Protein AF-A0A2S8SEQ0-F1 (afdb_monomer_lite)

Sequence (125 aa):
MADKDLGEHDLDLFFAAARDRAPEPSGALMARVLDAAEAEARPATRDLPTPAPVRRGMIASLMSAIGGWIGVGGLATAVGAGVWIGVAGLADPVTVTGDLFGPAPLTVELMPGADSFTVAGGTGW

Secondary structure (DSSP, 8-state):
-HHHHHHHHHHHHHHHHHHHT-PPPPHHHHHHHHHHHHHHHS---------------HHHHHHHHTTTHHHHHHHHHHHHHHHHHHHHH---HHHHHHHHHSPP-----SSTTHHHHHHSSS---

pLDDT: mean 71.19, std 11.63, range [44.47, 93.62]

Structure (mmCIF, N/CA/C/O backbone):
data_AF-A0A2S8SEQ0-F1
#
_entry.id   AF-A0A2S8SEQ0-F1
#
loop_
_atom_site.group_PDB
_atom_site.id
_atom_site.type_symbol
_atom_site.label_atom_id
_atom_site.label_alt_id
_atom_site.label_comp_id
_atom_site.label_asym_id
_atom_site.label_entity_id
_atom_site.label_seq_id
_atom_site.pdbx_PDB_ins_code
_atom_site.Cartn_x
_atom_site.Cartn_y
_atom_site.Cartn_z
_atom_site.occupancy
_atom_site.B_iso_or_equiv
_atom_site.auth_seq_id
_atom_site.auth_comp_id
_atom_site.auth_asym_id
_atom_site.auth_atom_id
_atom_site.pdbx_PDB_model_num
ATOM 1 N N . MET A 1 1 ? 0.936 -24.041 -16.307 1.00 44.47 1 MET A N 1
ATOM 2 C CA . MET A 1 1 ? 0.023 -22.879 -16.366 1.00 44.47 1 MET A CA 1
ATOM 3 C C . MET A 1 1 ? -1.391 -23.233 -15.904 1.00 44.47 1 MET A C 1
ATOM 5 O O . MET A 1 1 ? -1.959 -22.418 -15.211 1.00 44.47 1 MET A O 1
ATOM 9 N N . ALA A 1 2 ? -1.897 -24.454 -16.134 1.00 50.97 2 ALA A N 1
ATOM 10 C CA . ALA A 1 2 ? -3.245 -24.877 -15.713 1.00 50.97 2 ALA A CA 1
ATOM 11 C C . ALA A 1 2 ? -3.496 -25.044 -14.191 1.00 50.97 2 ALA A C 1
ATOM 13 O O . ALA A 1 2 ? -4.642 -25.128 -13.776 1.00 50.97 2 ALA A O 1
ATOM 14 N N . ASP A 1 3 ? -2.458 -25.104 -13.352 1.00 55.25 3 ASP A N 1
ATOM 15 C CA . ASP A 1 3 ? -2.609 -25.367 -11.905 1.00 55.25 3 ASP A CA 1
ATOM 16 C C . ASP A 1 3 ? -3.100 -24.138 -11.107 1.00 55.25 3 ASP A C 1
ATOM 18 O O . ASP A 1 3 ? -3.779 -24.268 -10.095 1.00 55.25 3 ASP A O 1
ATOM 22 N N . LYS A 1 4 ? -2.808 -22.920 -11.592 1.00 56.97 4 LYS A N 1
ATOM 23 C CA . LYS A 1 4 ? -3.249 -21.668 -10.950 1.00 56.97 4 LYS A CA 1
ATOM 24 C C . LYS A 1 4 ? -4.715 -21.348 -11.236 1.00 56.97 4 LYS A C 1
ATOM 26 O O . LYS A 1 4 ? -5.417 -20.914 -10.330 1.00 56.97 4 LYS A O 1
ATOM 31 N N . ASP A 1 5 ? -5.162 -21.612 -12.461 1.00 59.44 5 ASP A N 1
ATOM 32 C CA . ASP A 1 5 ? -6.531 -21.323 -12.904 1.00 59.44 5 ASP A CA 1
ATOM 33 C C . ASP A 1 5 ? -7.559 -22.192 -12.159 1.00 59.44 5 ASP A C 1
ATOM 35 O O . ASP A 1 5 ? -8.661 -21.740 -11.858 1.00 59.44 5 ASP A O 1
ATOM 39 N N . LEU A 1 6 ? -7.171 -23.423 -11.798 1.00 62.75 6 LEU A N 1
ATOM 40 C CA . LEU A 1 6 ? -7.971 -24.310 -10.947 1.00 62.75 6 LEU A CA 1
ATOM 41 C C . LEU A 1 6 ? -8.120 -23.733 -9.530 1.00 62.75 6 LEU A C 1
ATOM 43 O O . LEU A 1 6 ? -9.227 -23.652 -9.008 1.00 62.75 6 LEU A O 1
ATOM 47 N N . GLY A 1 7 ? -7.021 -23.254 -8.940 1.00 68.38 7 GLY A N 1
ATOM 48 C CA . GLY A 1 7 ? -7.038 -22.658 -7.604 1.00 68.38 7 GLY A CA 1
ATOM 49 C C . GLY A 1 7 ? -7.816 -21.340 -7.522 1.00 68.38 7 GLY A C 1
ATOM 50 O O . GLY A 1 7 ? -8.517 -21.111 -6.542 1.00 68.38 7 GLY A O 1
ATOM 51 N N . GLU A 1 8 ? -7.725 -20.477 -8.537 1.00 68.56 8 GLU A N 1
ATOM 52 C CA . GLU A 1 8 ? -8.477 -19.213 -8.576 1.00 68.56 8 GLU A CA 1
ATOM 53 C C . GLU A 1 8 ? -9.990 -19.457 -8.699 1.00 68.56 8 GLU A C 1
ATOM 55 O O . GLU A 1 8 ? -10.770 -18.852 -7.962 1.00 68.56 8 GLU A O 1
ATOM 60 N N . HIS A 1 9 ? -10.406 -20.407 -9.544 1.00 71.44 9 HIS A N 1
ATOM 61 C CA . HIS A 1 9 ? -11.819 -20.754 -9.705 1.00 71.44 9 HIS A CA 1
ATOM 62 C C . HIS A 1 9 ? -12.422 -21.402 -8.448 1.00 71.44 9 HIS A C 1
ATOM 64 O O . HIS A 1 9 ? -13.548 -21.085 -8.054 1.00 71.44 9 HIS A O 1
ATOM 70 N N . ASP A 1 10 ? -11.655 -22.263 -7.776 1.00 79.25 10 ASP A N 1
ATOM 71 C CA . ASP A 1 10 ? -12.074 -22.887 -6.521 1.00 79.25 10 ASP A CA 1
ATOM 72 C C . ASP A 1 10 ? -12.239 -21.840 -5.407 1.00 79.25 10 ASP A C 1
ATOM 74 O O . ASP A 1 10 ? -13.225 -21.860 -4.665 1.00 79.25 10 ASP A O 1
ATOM 78 N N . LEU A 1 11 ? -11.316 -20.876 -5.310 1.00 84.31 11 LEU A N 1
ATOM 79 C CA . LEU A 1 11 ? -11.400 -19.776 -4.345 1.00 84.31 11 LEU A CA 1
ATOM 80 C C . LEU A 1 11 ? -12.624 -18.890 -4.583 1.00 84.31 11 LEU A C 1
ATOM 82 O O . LEU A 1 11 ? -13.310 -18.532 -3.623 1.00 84.31 11 LEU A O 1
ATOM 86 N N . ASP A 1 12 ? -12.934 -18.576 -5.838 1.00 84.81 12 ASP A N 1
ATOM 87 C CA . ASP A 1 12 ? -14.123 -17.799 -6.187 1.00 84.81 12 ASP A CA 1
ATOM 88 C C . ASP A 1 12 ? -15.417 -18.492 -5.749 1.00 84.81 12 ASP A C 1
ATOM 90 O O . ASP A 1 12 ? -16.330 -17.833 -5.237 1.00 84.81 12 ASP A O 1
ATOM 94 N N . LEU A 1 13 ? -15.477 -19.822 -5.863 1.00 86.00 13 LEU A N 1
ATOM 95 C CA . LEU A 1 13 ? -16.599 -20.621 -5.375 1.00 86.00 13 LEU A CA 1
ATOM 96 C C . LEU A 1 13 ? -16.713 -20.554 -3.844 1.00 86.00 13 LEU A C 1
ATOM 98 O O . LEU A 1 13 ? -17.811 -20.345 -3.315 1.00 86.00 13 LEU A O 1
ATOM 102 N N . PHE A 1 14 ? -15.595 -20.657 -3.116 1.00 84.00 14 PHE A N 1
ATOM 103 C CA . PHE A 1 14 ? -15.588 -20.506 -1.656 1.00 84.00 14 PHE A CA 1
ATOM 104 C C . PHE A 1 14 ? -15.993 -19.093 -1.212 1.00 84.00 14 PHE A C 1
ATOM 106 O O . PHE A 1 14 ? -16.767 -18.947 -0.262 1.00 84.00 14 PHE A O 1
ATOM 113 N N . PHE A 1 15 ? -15.538 -18.047 -1.907 1.00 86.69 15 PHE A N 1
ATOM 114 C CA . PHE A 1 15 ? -15.932 -16.670 -1.610 1.00 86.69 15 PHE A CA 1
ATOM 115 C C . PHE A 1 15 ? -17.403 -16.401 -1.933 1.00 86.69 15 PHE A C 1
ATOM 117 O O . PHE A 1 15 ? -18.063 -15.690 -1.175 1.00 86.69 15 PHE A O 1
ATOM 124 N N . ALA A 1 16 ? -17.940 -16.980 -3.009 1.00 85.50 16 ALA A N 1
ATOM 125 C CA . ALA A 1 16 ? -19.365 -16.901 -3.320 1.00 85.50 16 ALA A CA 1
ATOM 126 C C . ALA A 1 16 ? -20.213 -17.529 -2.202 1.00 85.50 16 ALA A C 1
ATOM 128 O O . ALA A 1 16 ? -21.105 -16.872 -1.666 1.00 85.50 16 ALA A O 1
ATOM 129 N N . ALA A 1 17 ? -19.857 -18.739 -1.759 1.00 81.44 17 ALA A N 1
ATOM 130 C CA . ALA A 1 17 ? -20.538 -19.411 -0.653 1.00 81.44 17 ALA A CA 1
ATOM 131 C C . ALA A 1 17 ? -20.434 -18.640 0.679 1.00 81.44 17 ALA A C 1
ATOM 133 O O . ALA A 1 17 ? -21.373 -18.648 1.479 1.00 81.44 17 ALA A O 1
ATOM 134 N N . ALA A 1 18 ? -19.306 -17.964 0.923 1.00 80.69 18 ALA A N 1
ATOM 135 C CA . ALA A 1 18 ? -19.106 -17.140 2.112 1.00 80.69 18 ALA A CA 1
ATOM 136 C C . ALA A 1 18 ? -19.957 -15.856 2.105 1.00 80.69 18 ALA A C 1
ATOM 138 O O . ALA A 1 18 ? -20.424 -15.443 3.165 1.00 80.69 18 ALA A O 1
ATOM 139 N N . ARG A 1 19 ? -20.194 -15.239 0.936 1.00 81.56 19 ARG A N 1
ATOM 140 C CA . ARG A 1 19 ? -21.073 -14.059 0.807 1.00 81.56 19 ARG A CA 1
ATOM 141 C C . ARG A 1 19 ? -22.539 -14.409 1.050 1.00 81.56 19 ARG A C 1
ATOM 143 O O . ARG A 1 19 ? -23.211 -13.687 1.780 1.00 81.56 19 ARG A O 1
ATOM 150 N N . ASP A 1 20 ? -23.004 -15.533 0.508 1.00 80.50 20 ASP A N 1
ATOM 151 C CA . ASP A 1 20 ? -24.389 -15.995 0.686 1.00 80.50 20 ASP A CA 1
ATOM 152 C C . ASP A 1 20 ? -24.707 -16.366 2.141 1.00 80.50 20 ASP A C 1
ATOM 154 O O . ASP A 1 20 ? -25.856 -16.297 2.577 1.00 80.50 20 ASP A O 1
ATOM 158 N N . ARG A 1 21 ? -23.687 -16.760 2.910 1.00 75.69 21 ARG A N 1
ATOM 159 C CA . ARG A 1 21 ? -23.800 -17.131 4.328 1.00 75.69 21 ARG A CA 1
ATOM 160 C C . ARG A 1 21 ? -23.116 -16.132 5.250 1.00 75.69 21 ARG A C 1
ATOM 162 O O . ARG A 1 21 ? -22.617 -16.531 6.303 1.00 75.69 21 ARG A O 1
ATOM 169 N N . ALA A 1 22 ? -23.076 -14.859 4.861 1.00 74.31 22 ALA A N 1
ATOM 170 C CA . ALA A 1 22 ? -22.488 -13.817 5.686 1.00 74.31 22 ALA A CA 1
ATOM 171 C C . ALA A 1 22 ? -23.192 -13.782 7.059 1.00 74.31 22 ALA A C 1
ATOM 173 O O . ALA A 1 22 ? -24.391 -13.498 7.122 1.00 74.31 22 ALA A O 1
ATOM 174 N N . PRO A 1 23 ? -22.486 -14.089 8.165 1.00 76.75 23 PRO A N 1
ATOM 175 C CA . PRO A 1 23 ? -23.062 -13.983 9.495 1.00 76.75 23 PRO A CA 1
ATOM 176 C C . PRO A 1 23 ? -23.399 -12.522 9.773 1.00 76.75 23 PRO A C 1
ATOM 178 O O . PRO A 1 23 ? -22.569 -11.642 9.533 1.00 76.75 23 PRO A O 1
ATOM 181 N N . GLU A 1 24 ? -24.594 -12.258 10.297 1.00 82.19 24 GLU A N 1
ATOM 182 C CA . GLU A 1 24 ? -24.955 -10.901 10.690 1.00 82.19 24 GLU A CA 1
ATOM 183 C C . GLU A 1 24 ? -24.026 -10.447 11.833 1.00 82.19 24 GLU A C 1
ATOM 185 O O . GLU A 1 24 ? -23.927 -11.132 12.861 1.00 82.19 24 GLU A O 1
ATOM 190 N N . PRO A 1 25 ? -23.290 -9.331 11.671 1.00 81.81 25 PRO A N 1
ATOM 191 C CA . PRO A 1 25 ? -22.422 -8.832 12.723 1.00 81.81 25 PRO A CA 1
ATOM 192 C C . PRO A 1 25 ? -23.263 -8.463 13.946 1.00 81.81 25 PRO A C 1
ATOM 194 O O . PRO A 1 25 ? -24.316 -7.838 13.836 1.00 81.81 25 PRO A O 1
ATOM 197 N N . SER A 1 26 ? -22.792 -8.830 15.139 1.00 85.94 26 SER A N 1
ATOM 198 C CA . SER A 1 26 ? -23.529 -8.529 16.366 1.00 85.94 26 SER A CA 1
ATOM 199 C C . SER A 1 26 ? -23.699 -7.016 16.546 1.00 85.94 26 SER A C 1
ATOM 201 O O . SER A 1 26 ? -22.791 -6.235 16.255 1.00 85.94 26 SER A O 1
ATOM 203 N N . GLY A 1 27 ? -24.841 -6.581 17.087 1.00 88.31 27 GLY A N 1
ATOM 204 C CA . GLY A 1 27 ? -25.099 -5.153 17.319 1.00 88.31 27 GLY A CA 1
ATOM 205 C C . GLY A 1 27 ? -24.026 -4.477 18.185 1.00 88.31 27 GLY A C 1
ATOM 206 O O . GLY A 1 27 ? -23.678 -3.322 17.959 1.00 88.31 27 GLY A O 1
ATOM 207 N N . ALA A 1 28 ? -23.419 -5.222 19.117 1.00 88.50 28 ALA A N 1
ATOM 208 C CA . ALA A 1 28 ? -22.292 -4.748 19.919 1.00 88.50 28 ALA A CA 1
ATOM 209 C C . ALA A 1 28 ? -21.017 -4.513 19.087 1.00 88.50 28 ALA A C 1
ATOM 211 O O . ALA A 1 28 ? -20.290 -3.553 19.343 1.00 88.50 28 ALA A O 1
ATOM 212 N N . LEU A 1 29 ? -20.740 -5.363 18.091 1.00 86.62 29 LEU A N 1
ATOM 213 C CA . LEU A 1 29 ? -19.640 -5.154 17.150 1.00 86.62 29 LEU A CA 1
ATOM 214 C C . LEU A 1 29 ? -19.908 -3.923 16.280 1.00 86.62 29 LEU A C 1
ATOM 216 O O . LEU A 1 29 ? -19.022 -3.088 16.128 1.00 86.62 29 LEU A O 1
ATOM 220 N N . MET A 1 30 ? -21.132 -3.773 15.768 1.00 93.25 30 MET A N 1
ATOM 221 C CA . MET A 1 30 ? -21.514 -2.611 14.959 1.00 93.25 30 MET A CA 1
ATOM 222 C C . MET A 1 30 ? -21.426 -1.301 15.736 1.00 93.25 30 MET A C 1
ATOM 224 O O . MET A 1 30 ? -20.861 -0.338 15.226 1.00 93.25 30 MET A O 1
ATOM 228 N N . ALA A 1 31 ? -21.857 -1.284 16.997 1.00 89.38 31 ALA A N 1
ATOM 229 C CA . ALA A 1 31 ? -21.691 -0.124 17.866 1.00 89.38 31 ALA A CA 1
ATOM 230 C C . ALA A 1 31 ? -20.211 0.259 18.054 1.00 89.38 31 ALA A C 1
ATOM 232 O O . ALA A 1 31 ? -19.871 1.436 17.977 1.00 89.38 31 ALA A O 1
ATOM 233 N N . ARG A 1 32 ? -19.313 -0.722 18.234 1.00 87.12 32 ARG A N 1
ATOM 234 C CA . ARG A 1 32 ? -17.865 -0.467 18.354 1.00 87.12 32 ARG A CA 1
ATOM 235 C C . ARG A 1 32 ? -17.233 0.026 17.055 1.00 87.12 32 ARG A C 1
ATOM 237 O O . ARG A 1 32 ? -16.348 0.871 17.105 1.00 87.12 32 ARG A O 1
ATOM 244 N N . VAL A 1 33 ? -17.658 -0.501 15.906 1.00 89.56 33 VAL A N 1
ATOM 245 C CA . VAL A 1 33 ? -17.171 -0.045 14.594 1.00 89.56 33 VAL A CA 1
ATOM 246 C C . VAL A 1 33 ? -17.594 1.398 14.339 1.00 89.56 33 VAL A C 1
ATOM 248 O O . VAL A 1 33 ? -16.775 2.190 13.884 1.00 89.56 33 VAL A O 1
ATOM 251 N N . LEU A 1 34 ? -18.838 1.753 14.669 1.00 89.12 34 LEU A N 1
ATOM 252 C CA . LEU A 1 34 ? -19.334 3.123 14.541 1.00 89.12 34 LEU A CA 1
ATOM 253 C C . LEU A 1 34 ? -18.594 4.087 15.477 1.00 89.12 34 LEU A C 1
ATOM 255 O O . LEU A 1 34 ? -18.167 5.144 15.026 1.00 89.12 34 LEU A O 1
ATOM 25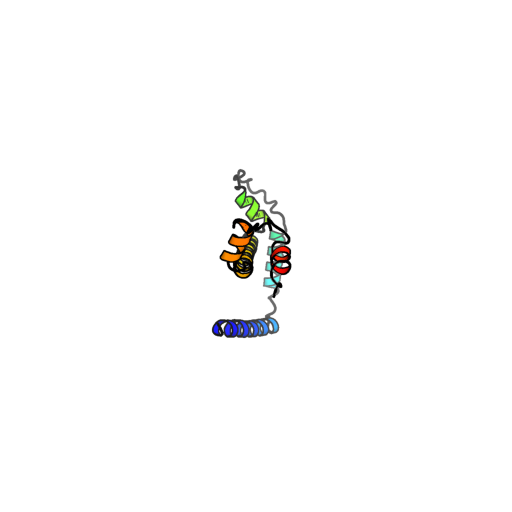9 N N . ASP A 1 35 ? -18.368 3.701 16.734 1.00 87.19 35 ASP A N 1
ATOM 260 C CA . ASP A 1 35 ? -17.591 4.498 17.694 1.00 87.19 35 ASP A CA 1
ATOM 261 C C . ASP A 1 35 ? -16.139 4.709 17.223 1.00 87.19 35 ASP A C 1
ATOM 263 O O . ASP A 1 35 ? -15.616 5.822 17.255 1.00 87.19 35 ASP A O 1
ATOM 267 N N . ALA A 1 36 ? -15.504 3.663 16.683 1.00 83.00 36 ALA A N 1
ATOM 268 C CA . ALA A 1 36 ? -14.166 3.757 16.103 1.00 83.00 36 ALA A CA 1
ATOM 269 C C . ALA A 1 36 ? -14.128 4.649 14.850 1.00 83.00 36 ALA A C 1
ATOM 271 O O . ALA A 1 36 ? -13.218 5.464 14.701 1.00 83.00 36 ALA A O 1
ATOM 272 N N . ALA A 1 37 ? -15.119 4.527 13.963 1.00 81.25 37 ALA A N 1
ATOM 273 C CA . ALA A 1 37 ? -15.229 5.366 12.774 1.00 81.25 37 ALA A CA 1
ATOM 274 C C . ALA A 1 37 ? -15.433 6.839 13.146 1.00 81.25 37 ALA A C 1
ATOM 276 O O . ALA A 1 37 ? -14.828 7.717 12.535 1.00 81.25 37 ALA A O 1
ATOM 277 N N . GLU A 1 38 ? -16.234 7.122 14.173 1.00 82.81 38 GLU A N 1
ATOM 278 C CA . GLU A 1 38 ? -16.433 8.484 14.657 1.00 82.81 38 GLU A CA 1
ATOM 279 C C . GLU A 1 38 ? -15.182 9.040 15.354 1.00 82.81 38 GLU A C 1
ATOM 281 O O . GLU A 1 38 ? -14.863 10.220 15.203 1.00 82.81 38 GLU A O 1
ATOM 286 N N . ALA A 1 39 ? -14.421 8.200 16.059 1.00 76.69 39 ALA A N 1
ATOM 287 C CA . ALA A 1 39 ? -13.140 8.584 16.646 1.00 76.69 39 ALA A CA 1
ATOM 288 C C . ALA A 1 39 ? -12.073 8.935 15.591 1.00 76.69 39 ALA A C 1
ATOM 290 O O . ALA A 1 39 ? -11.271 9.833 15.842 1.00 76.69 39 ALA A O 1
ATOM 291 N N . GLU A 1 40 ? -12.080 8.263 14.435 1.00 73.25 40 GLU A N 1
ATOM 292 C CA . GLU A 1 40 ? -11.166 8.527 13.312 1.00 73.25 40 GLU A CA 1
ATOM 293 C C . GLU A 1 40 ? -11.635 9.712 12.447 1.00 73.25 40 GLU A C 1
ATOM 295 O O . GLU A 1 40 ? -10.826 10.506 11.970 1.00 73.25 40 GLU A O 1
ATOM 300 N N . ALA A 1 41 ? -12.952 9.867 12.267 1.00 68.94 41 ALA A N 1
ATOM 301 C CA . ALA A 1 41 ? -13.544 10.982 11.527 1.00 68.94 41 ALA A CA 1
ATOM 302 C C . ALA A 1 41 ? -13.421 12.316 12.273 1.00 68.94 41 ALA A C 1
ATOM 304 O O . ALA A 1 41 ? -13.431 13.382 11.651 1.00 68.94 41 ALA A O 1
ATOM 305 N N . ARG A 1 42 ? -13.294 12.278 13.604 1.00 65.06 42 ARG A N 1
ATOM 306 C CA . ARG A 1 42 ? -12.919 13.458 14.377 1.00 65.06 42 ARG A CA 1
ATOM 307 C C . ARG A 1 42 ? -11.467 13.791 14.032 1.00 65.06 42 ARG A C 1
ATOM 309 O O . ARG A 1 42 ? -10.584 13.016 14.401 1.00 65.06 42 ARG A O 1
ATOM 316 N N . PRO A 1 43 ? -11.177 14.938 13.377 1.00 58.25 43 PRO A N 1
ATOM 317 C CA . PRO A 1 43 ? -9.801 15.403 13.296 1.00 58.25 43 PRO A CA 1
ATOM 318 C C . PRO A 1 43 ? -9.277 15.412 14.724 1.00 58.25 43 PRO A C 1
ATOM 320 O O . PRO A 1 43 ? -9.961 15.913 15.618 1.00 58.25 43 PRO A O 1
ATOM 323 N N . ALA A 1 44 ? -8.128 14.779 14.953 1.00 58.7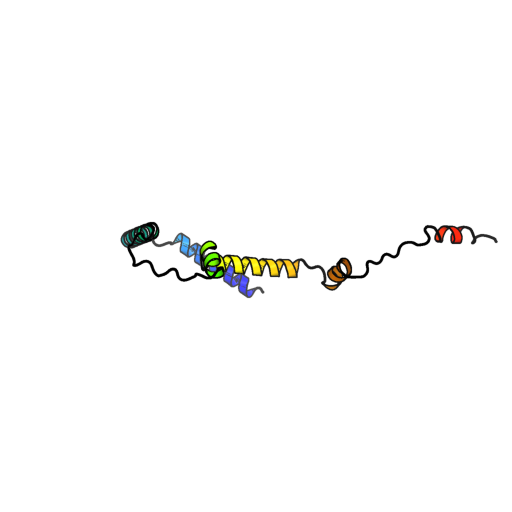5 44 ALA A N 1
ATOM 324 C CA . ALA A 1 44 ? -7.536 14.673 16.274 1.00 58.75 44 ALA A CA 1
ATOM 325 C C . ALA A 1 44 ? -7.125 16.069 16.772 1.00 58.75 44 ALA A C 1
ATOM 327 O O . ALA A 1 44 ? -5.951 16.406 16.830 1.00 58.75 44 ALA A O 1
ATOM 328 N N . THR A 1 45 ? -8.095 16.878 17.193 1.00 54.84 45 THR A N 1
ATOM 329 C CA . THR A 1 45 ? -7.936 18.025 18.081 1.00 54.84 45 THR A CA 1
ATOM 330 C C . THR A 1 45 ? -7.802 17.483 19.499 1.00 54.84 45 THR A C 1
ATOM 332 O O . THR A 1 45 ? -8.521 17.868 20.416 1.00 54.84 45 THR A O 1
ATOM 335 N N . ARG A 1 46 ? -6.943 16.479 19.683 1.00 55.19 46 ARG A N 1
ATOM 336 C CA . ARG A 1 46 ? -6.374 16.246 20.998 1.00 55.19 46 ARG A CA 1
ATOM 337 C C . ARG A 1 46 ? -5.241 17.246 21.074 1.00 55.19 46 ARG A C 1
ATOM 339 O O . ARG A 1 46 ? -4.369 17.212 20.207 1.00 55.19 46 ARG A O 1
ATOM 346 N N . ASP A 1 47 ? -5.272 18.103 22.088 1.00 56.44 47 ASP A N 1
ATOM 347 C CA . ASP A 1 47 ? -4.141 18.916 22.542 1.00 56.44 47 ASP A CA 1
ATOM 348 C C . ASP A 1 47 ? -3.006 17.987 23.009 1.00 56.44 47 ASP A C 1
ATOM 350 O O . ASP A 1 47 ? -2.636 17.912 24.179 1.00 56.44 47 ASP A O 1
ATOM 354 N N . LEU A 1 48 ? -2.494 17.178 22.086 1.00 60.75 48 LEU A N 1
ATOM 355 C CA . LEU A 1 48 ? -1.243 16.478 22.232 1.00 60.75 48 LEU A CA 1
ATOM 356 C C . LEU A 1 48 ? -0.169 17.562 22.166 1.00 60.75 48 LEU A C 1
ATOM 358 O O . LEU A 1 48 ? -0.269 18.446 21.310 1.00 60.75 48 LEU A O 1
ATOM 362 N N . PRO A 1 49 ? 0.856 17.516 23.034 1.00 62.94 49 PRO A N 1
ATOM 363 C CA . PRO A 1 49 ? 2.011 18.387 22.894 1.00 62.94 49 PRO A CA 1
ATOM 364 C C . PRO A 1 49 ? 2.474 18.314 21.444 1.00 62.94 49 PRO A C 1
ATOM 366 O O . PRO A 1 49 ? 2.818 17.222 20.988 1.00 62.94 49 PRO A O 1
ATOM 369 N N . THR A 1 50 ? 2.407 19.433 20.713 1.00 61.31 50 THR A N 1
ATOM 370 C CA . THR A 1 50 ? 2.803 19.496 19.305 1.00 61.31 50 THR A CA 1
ATOM 371 C C . THR A 1 50 ? 4.195 18.886 19.201 1.00 61.31 50 THR A C 1
ATOM 373 O O . THR A 1 50 ? 5.147 19.487 19.712 1.00 61.31 50 THR A O 1
ATOM 376 N N . PRO A 1 51 ? 4.351 17.692 18.595 1.00 61.03 51 PRO A N 1
ATOM 377 C CA . PRO A 1 51 ? 5.672 17.142 18.378 1.00 61.03 51 PRO A CA 1
ATOM 378 C C . PRO A 1 51 ? 6.414 18.175 17.541 1.00 61.03 51 PRO A C 1
ATOM 380 O O . PRO A 1 51 ? 5.860 18.662 16.550 1.00 61.03 51 PRO A O 1
ATOM 383 N N . ALA A 1 52 ? 7.630 18.550 17.953 1.00 66.75 52 ALA A N 1
ATOM 384 C CA . ALA A 1 52 ? 8.475 19.426 17.150 1.00 66.75 52 ALA A CA 1
ATOM 385 C C . ALA A 1 52 ? 8.413 18.940 15.694 1.00 66.75 52 ALA A C 1
ATOM 387 O O . ALA A 1 52 ? 8.474 17.721 15.494 1.00 66.75 52 ALA A O 1
ATOM 388 N N . PRO A 1 53 ? 8.219 19.830 14.701 1.00 58.03 53 PRO A N 1
ATOM 389 C CA . PRO A 1 53 ? 7.976 19.414 13.330 1.00 58.03 53 PRO A CA 1
ATOM 390 C C . PRO A 1 53 ? 9.149 18.554 12.873 1.00 58.03 53 PRO A C 1
ATOM 392 O O . PRO A 1 53 ? 10.223 19.051 12.533 1.00 58.03 53 PRO A O 1
ATOM 395 N N . VAL A 1 54 ? 8.951 17.236 12.899 1.00 66.25 54 VAL A N 1
ATOM 396 C CA . VAL A 1 54 ? 9.881 16.295 12.301 1.00 66.25 54 VAL A CA 1
ATOM 397 C C . VAL A 1 54 ? 9.855 16.682 10.839 1.00 66.25 54 VAL A C 1
ATOM 399 O O . VAL A 1 54 ? 8.782 16.678 10.232 1.00 66.25 54 VAL A O 1
ATOM 402 N N . ARG A 1 55 ? 10.999 17.097 10.290 1.00 65.94 55 ARG A N 1
ATOM 403 C CA . ARG A 1 55 ? 11.144 17.365 8.859 1.00 65.94 55 ARG A CA 1
ATOM 404 C C . ARG A 1 55 ? 10.832 16.061 8.128 1.00 65.94 55 ARG A C 1
ATOM 406 O O . ARG A 1 55 ? 11.726 15.263 7.866 1.00 65.94 55 ARG A O 1
ATOM 413 N N . ARG A 1 56 ? 9.548 15.799 7.869 1.00 62.62 56 ARG A N 1
ATOM 414 C CA . ARG A 1 56 ? 9.102 14.680 7.049 1.00 62.62 56 ARG A CA 1
ATOM 415 C C . ARG A 1 56 ? 9.743 14.927 5.696 1.00 62.62 56 ARG A C 1
ATOM 417 O O . ARG A 1 56 ? 9.492 15.956 5.072 1.00 62.62 56 ARG A O 1
ATOM 424 N N . GLY A 1 57 ? 10.647 14.035 5.300 1.00 75.12 57 GLY A N 1
ATOM 425 C CA . GLY A 1 57 ? 11.286 14.122 3.996 1.00 75.12 57 GLY A CA 1
ATOM 426 C C . GLY A 1 57 ? 10.222 14.209 2.904 1.00 75.12 57 GLY A C 1
ATOM 427 O O . GLY A 1 57 ? 9.113 13.698 3.068 1.00 75.12 57 GLY A O 1
ATOM 428 N N . MET A 1 58 ? 10.556 14.841 1.782 1.00 77.56 58 MET A N 1
ATOM 429 C CA . MET A 1 58 ? 9.647 15.031 0.643 1.00 77.56 58 MET A CA 1
ATOM 430 C C . MET A 1 58 ? 8.944 13.724 0.226 1.00 77.56 58 MET A C 1
ATOM 432 O O . MET A 1 58 ? 7.752 13.718 -0.066 1.00 77.56 58 MET A O 1
ATOM 436 N N . ILE A 1 59 ? 9.660 12.599 0.320 1.00 73.06 59 ILE A N 1
ATOM 437 C CA . ILE A 1 59 ? 9.153 11.245 0.058 1.00 73.06 59 ILE A CA 1
ATOM 438 C C . ILE A 1 59 ? 8.063 10.831 1.058 1.00 73.06 59 ILE A C 1
ATOM 440 O O . ILE A 1 59 ? 7.046 10.276 0.658 1.00 73.06 59 ILE A O 1
ATOM 444 N N . ALA A 1 60 ? 8.226 11.124 2.351 1.00 71.12 60 ALA A N 1
ATOM 445 C CA . ALA A 1 60 ? 7.225 10.806 3.371 1.00 71.12 60 ALA A CA 1
ATOM 446 C C . ALA A 1 60 ? 5.949 11.647 3.199 1.00 71.12 60 ALA A C 1
ATOM 448 O O . ALA A 1 60 ? 4.848 11.148 3.421 1.00 71.12 60 ALA A O 1
ATOM 449 N N . SER A 1 61 ? 6.088 12.900 2.752 1.00 71.62 61 SER A N 1
ATOM 450 C CA . SER A 1 61 ? 4.945 13.744 2.389 1.00 71.62 61 SER A CA 1
ATOM 451 C C . SER A 1 61 ? 4.206 13.188 1.170 1.00 71.62 61 SER A C 1
ATOM 453 O O . SER A 1 61 ? 2.979 13.107 1.182 1.00 71.62 61 SER A O 1
ATOM 455 N N . LEU A 1 62 ? 4.946 12.738 0.152 1.00 71.56 62 LEU A N 1
ATOM 456 C CA . LEU A 1 62 ? 4.370 12.105 -1.031 1.00 71.56 62 LEU A CA 1
ATOM 457 C C . LEU A 1 62 ? 3.642 10.801 -0.667 1.00 71.56 62 LEU A C 1
ATOM 459 O O . LEU A 1 62 ? 2.493 10.621 -1.043 1.00 71.56 62 LEU A O 1
ATOM 463 N N . MET A 1 63 ? 4.243 9.941 0.157 1.00 71.06 63 MET A N 1
ATOM 464 C CA . MET A 1 63 ? 3.603 8.707 0.633 1.00 71.06 63 MET A CA 1
ATOM 465 C C . MET A 1 63 ? 2.349 8.972 1.477 1.00 71.06 63 MET A C 1
ATOM 467 O O . MET A 1 63 ? 1.378 8.224 1.383 1.00 71.06 63 MET A O 1
ATOM 471 N N . SER A 1 64 ? 2.326 10.057 2.262 1.00 69.12 64 SER A N 1
ATOM 472 C CA . SER A 1 64 ? 1.111 10.464 2.979 1.00 69.12 64 SER A CA 1
ATOM 473 C C . SER A 1 64 ? 0.009 10.979 2.047 1.00 69.12 64 SER A C 1
ATOM 475 O O . SER A 1 64 ? -1.162 10.736 2.316 1.00 69.12 64 SER A O 1
ATOM 477 N N . ALA A 1 65 ? 0.368 11.618 0.928 1.00 66.81 65 ALA A N 1
ATOM 478 C CA . ALA A 1 65 ? -0.585 12.122 -0.060 1.00 66.81 65 ALA A CA 1
ATOM 479 C C . ALA A 1 65 ? -1.192 11.011 -0.937 1.00 66.81 65 ALA A C 1
ATOM 481 O O . ALA A 1 65 ? -2.337 11.128 -1.358 1.00 66.81 65 ALA A O 1
ATOM 482 N N . ILE A 1 66 ? -0.457 9.919 -1.180 1.00 70.50 66 ILE A N 1
ATOM 483 C CA . ILE A 1 66 ? -0.936 8.761 -1.962 1.00 70.50 66 ILE A CA 1
ATOM 484 C C . ILE A 1 66 ? -1.804 7.818 -1.081 1.00 70.50 66 ILE A C 1
ATOM 486 O O . ILE A 1 66 ? -2.360 6.838 -1.562 1.00 70.50 66 ILE A O 1
ATOM 490 N N . GLY A 1 67 ? -1.993 8.114 0.213 1.00 67.81 67 GLY A N 1
ATOM 491 C CA . GLY A 1 67 ? -2.871 7.329 1.097 1.00 67.81 67 GLY A CA 1
ATOM 492 C C . GLY A 1 67 ? -2.170 6.178 1.827 1.00 67.81 67 GLY A C 1
ATOM 493 O O . GLY A 1 67 ? -2.803 5.188 2.194 1.00 67.81 67 GLY A O 1
ATOM 494 N N . GLY A 1 68 ? -0.856 6.287 2.049 1.00 71.56 68 GLY A N 1
ATOM 495 C CA . GLY A 1 68 ? -0.086 5.307 2.817 1.00 71.56 68 GLY A CA 1
ATOM 496 C C . GLY A 1 68 ? 0.154 3.999 2.057 1.00 71.56 68 GLY A C 1
ATOM 497 O O . GLY A 1 68 ? 0.449 4.004 0.865 1.00 71.56 68 GLY A O 1
ATOM 498 N N . TRP A 1 69 ? 0.054 2.862 2.751 1.00 66.69 69 TRP A N 1
ATOM 499 C CA . TRP A 1 69 ? 0.343 1.525 2.205 1.00 66.69 69 TRP A CA 1
ATOM 500 C C . TRP A 1 69 ? -0.509 1.159 0.974 1.00 66.69 69 TRP A C 1
ATOM 502 O O . TRP A 1 69 ? 0.012 0.564 0.032 1.00 66.69 69 TRP A O 1
ATOM 512 N N . ILE A 1 70 ? -1.785 1.565 0.928 1.00 72.06 70 ILE A N 1
ATOM 513 C CA . ILE A 1 70 ? -2.656 1.328 -0.241 1.00 72.06 70 ILE A CA 1
ATOM 514 C C . ILE A 1 70 ? -2.111 2.064 -1.472 1.00 72.06 70 ILE A C 1
ATOM 516 O O . ILE A 1 70 ? -2.078 1.510 -2.572 1.00 72.06 70 ILE A O 1
ATOM 520 N N . GLY A 1 71 ? -1.600 3.279 -1.272 1.00 73.56 71 GLY A N 1
ATOM 521 C CA . GLY A 1 71 ? -0.934 4.051 -2.312 1.00 73.56 71 GLY A CA 1
ATOM 522 C C . GLY A 1 71 ? 0.325 3.380 -2.859 1.00 73.56 71 GLY A C 1
ATOM 523 O O . GLY A 1 71 ? 0.553 3.373 -4.068 1.00 73.56 71 GLY A O 1
ATOM 524 N N . VAL A 1 72 ? 1.113 2.756 -1.979 1.00 76.06 72 VAL A N 1
ATOM 525 C CA . VAL A 1 72 ? 2.292 1.963 -2.367 1.00 76.06 72 VAL A CA 1
ATOM 526 C C . VAL A 1 72 ? 1.885 0.756 -3.212 1.00 76.06 72 VAL A C 1
ATOM 528 O O . VAL A 1 72 ? 2.545 0.472 -4.210 1.00 76.06 72 VAL A O 1
ATOM 531 N N . GLY A 1 73 ? 0.779 0.091 -2.863 1.00 81.31 73 GLY A N 1
ATOM 532 C CA . GLY A 1 73 ? 0.209 -0.996 -3.662 1.00 81.31 73 GLY A CA 1
ATOM 533 C C . GLY A 1 73 ? -0.137 -0.549 -5.084 1.00 81.31 73 GLY A C 1
ATOM 534 O O . GLY A 1 73 ? 0.334 -1.150 -6.047 1.00 81.31 73 GLY A O 1
ATOM 535 N N . GLY A 1 74 ? -0.872 0.559 -5.227 1.00 83.44 74 GLY A N 1
ATOM 536 C CA . GLY A 1 74 ? -1.216 1.118 -6.540 1.00 83.44 74 GLY A CA 1
ATOM 537 C C . GLY A 1 74 ? 0.010 1.527 -7.366 1.00 83.44 74 GLY A C 1
ATOM 538 O O . GLY A 1 74 ? 0.078 1.232 -8.559 1.00 83.44 74 GLY A O 1
ATOM 539 N N . LEU A 1 75 ? 1.014 2.144 -6.734 1.00 81.81 75 LEU A N 1
ATOM 540 C CA . LEU A 1 75 ? 2.269 2.513 -7.392 1.00 81.81 75 LEU A CA 1
ATOM 541 C C . LEU A 1 75 ? 3.046 1.280 -7.875 1.00 81.81 75 LEU A C 1
ATOM 543 O O . LEU A 1 75 ? 3.539 1.267 -9.001 1.00 81.81 75 LEU A O 1
ATOM 547 N N . ALA A 1 76 ? 3.128 0.231 -7.054 1.00 86.06 76 ALA A N 1
ATOM 548 C CA . ALA A 1 76 ? 3.773 -1.022 -7.430 1.00 86.06 76 ALA A CA 1
ATOM 549 C C . ALA A 1 76 ? 3.056 -1.691 -8.615 1.00 86.06 76 ALA A C 1
ATOM 551 O O . ALA A 1 76 ? 3.713 -2.130 -9.559 1.00 86.06 76 ALA A O 1
ATOM 552 N N . THR A 1 77 ? 1.718 -1.704 -8.615 1.00 87.12 77 THR A N 1
ATOM 553 C CA . THR A 1 77 ? 0.928 -2.210 -9.745 1.00 87.12 77 THR A CA 1
ATOM 554 C C . THR A 1 77 ? 1.136 -1.372 -11.004 1.00 87.12 77 THR A C 1
ATOM 556 O O . THR A 1 77 ? 1.293 -1.944 -12.077 1.00 87.12 77 THR A O 1
ATOM 559 N N . ALA A 1 78 ? 1.200 -0.041 -10.903 1.00 87.88 78 ALA A N 1
ATOM 560 C CA . ALA A 1 78 ? 1.461 0.833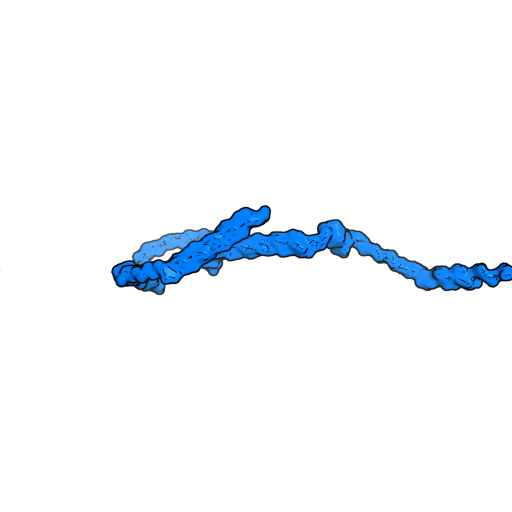 -12.048 1.00 87.88 78 ALA A CA 1
ATOM 561 C C . ALA A 1 78 ? 2.852 0.591 -12.659 1.00 87.88 78 ALA A C 1
ATOM 563 O O . ALA A 1 78 ? 2.984 0.517 -13.880 1.00 87.88 78 ALA A O 1
ATOM 564 N N . VAL A 1 79 ? 3.880 0.402 -11.824 1.00 90.88 79 VAL A N 1
ATOM 565 C CA . VAL A 1 79 ? 5.228 0.028 -12.283 1.00 90.88 79 VAL A CA 1
ATOM 566 C C . VAL A 1 79 ? 5.207 -1.343 -12.957 1.00 90.88 79 VAL A C 1
ATOM 568 O O . VAL A 1 79 ? 5.728 -1.485 -14.061 1.00 90.88 79 VAL A O 1
ATOM 571 N N . GLY A 1 80 ? 4.567 -2.340 -12.341 1.00 93.62 80 GLY A 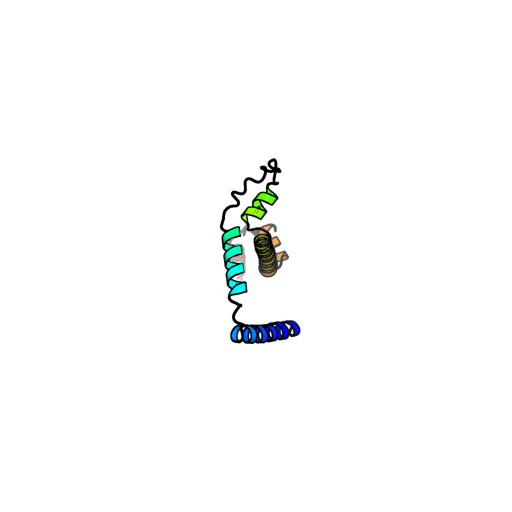N 1
ATOM 572 C CA . GLY A 1 80 ? 4.433 -3.679 -12.920 1.00 93.62 80 GLY A CA 1
ATOM 573 C C . GLY A 1 80 ? 3.694 -3.675 -14.260 1.00 93.62 80 GLY A C 1
ATOM 574 O O . GLY A 1 80 ? 4.155 -4.292 -15.217 1.00 93.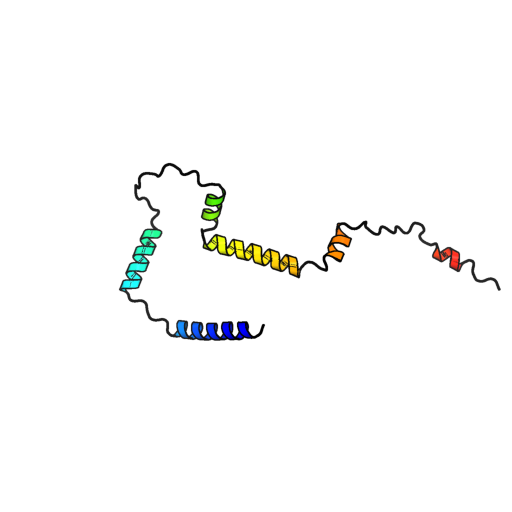62 80 GLY A O 1
ATOM 575 N N . ALA A 1 81 ? 2.597 -2.920 -14.360 1.00 89.56 81 ALA A N 1
ATOM 576 C CA . ALA A 1 81 ? 1.845 -2.740 -15.598 1.00 89.56 81 ALA A CA 1
ATOM 577 C C . ALA A 1 81 ? 2.682 -2.032 -16.674 1.00 89.56 81 ALA A C 1
ATOM 579 O O . ALA A 1 81 ? 2.664 -2.445 -17.830 1.00 89.56 81 ALA A O 1
ATOM 580 N N . GLY A 1 82 ? 3.464 -1.014 -16.303 1.00 86.44 82 GLY A N 1
ATOM 581 C CA . GLY A 1 82 ? 4.388 -0.340 -17.216 1.00 86.44 82 GLY A CA 1
ATOM 582 C C . GLY A 1 82 ? 5.468 -1.277 -17.761 1.00 86.44 82 GLY A C 1
ATOM 583 O O . GLY A 1 82 ? 5.727 -1.277 -18.962 1.00 86.44 82 GLY A O 1
ATOM 584 N N . VAL A 1 83 ? 6.051 -2.126 -16.908 1.00 88.31 83 VAL A N 1
ATOM 585 C CA . VAL A 1 83 ? 7.027 -3.146 -17.329 1.00 88.31 83 VAL A CA 1
ATOM 586 C C . VAL A 1 83 ? 6.378 -4.178 -18.249 1.00 88.31 83 VAL A C 1
ATOM 588 O O . VAL A 1 83 ? 6.946 -4.501 -19.288 1.00 88.31 83 VAL A O 1
ATOM 591 N N . TRP A 1 84 ? 5.181 -4.662 -17.908 1.00 86.50 84 TRP A N 1
ATOM 592 C CA . TRP A 1 84 ? 4.432 -5.605 -18.738 1.00 86.50 84 TRP A CA 1
ATOM 593 C C . TRP A 1 84 ? 4.147 -5.037 -20.131 1.00 86.50 84 TRP A C 1
ATOM 595 O O . TRP A 1 84 ? 4.442 -5.684 -21.132 1.00 86.50 84 TRP A O 1
ATOM 605 N N . ILE A 1 85 ? 3.621 -3.810 -20.197 1.00 81.31 85 ILE A N 1
ATOM 606 C CA . ILE A 1 85 ? 3.320 -3.123 -21.458 1.00 81.31 85 ILE A CA 1
ATOM 607 C C . ILE A 1 85 ? 4.602 -2.845 -22.247 1.00 81.31 85 ILE A C 1
ATOM 609 O O . ILE A 1 85 ? 4.600 -3.012 -23.460 1.00 81.31 85 ILE A O 1
ATOM 613 N N . GLY A 1 86 ? 5.701 -2.467 -21.591 1.00 78.44 86 GLY A N 1
ATOM 614 C CA . GLY A 1 86 ? 6.989 -2.282 -22.258 1.00 78.44 86 GLY A CA 1
ATOM 615 C C . GLY A 1 86 ? 7.484 -3.580 -22.895 1.00 78.44 86 GLY A C 1
ATOM 616 O O . GLY A 1 86 ? 7.734 -3.631 -24.092 1.00 78.44 86 GLY A O 1
ATOM 617 N N . VAL A 1 87 ? 7.557 -4.664 -22.123 1.00 75.06 87 VAL A N 1
ATOM 618 C CA . VAL A 1 87 ? 8.055 -5.954 -22.624 1.00 75.06 87 VAL A CA 1
ATOM 619 C C . VAL A 1 87 ? 7.147 -6.540 -23.710 1.00 75.06 87 VAL A C 1
ATOM 621 O O . VAL A 1 87 ? 7.653 -7.082 -24.686 1.00 75.06 87 VAL A O 1
ATOM 624 N N . ALA A 1 88 ? 5.825 -6.424 -23.571 1.00 72.56 88 ALA A N 1
ATOM 625 C CA . ALA A 1 88 ? 4.875 -6.941 -24.557 1.00 72.56 88 ALA A CA 1
ATOM 626 C C . ALA A 1 88 ? 4.709 -6.029 -25.788 1.00 72.56 88 ALA A C 1
ATOM 628 O O . ALA A 1 88 ? 4.303 -6.500 -26.848 1.00 72.56 88 ALA A O 1
ATOM 629 N N . GLY A 1 89 ? 4.971 -4.728 -25.639 1.00 64.12 89 GLY A N 1
ATOM 630 C CA . GLY A 1 89 ? 4.759 -3.709 -26.667 1.00 64.12 89 GLY A CA 1
ATOM 631 C C . GLY A 1 89 ? 5.984 -3.409 -27.528 1.00 64.12 89 GLY A C 1
ATOM 632 O O . GLY A 1 89 ? 5.825 -2.880 -28.628 1.00 64.12 89 GLY A O 1
ATOM 633 N N . LEU A 1 90 ? 7.197 -3.744 -27.076 1.00 62.47 90 LEU A N 1
ATOM 634 C CA . LEU A 1 90 ? 8.375 -3.670 -27.933 1.00 62.47 90 LEU A CA 1
ATOM 635 C C . LEU A 1 90 ? 8.336 -4.819 -28.954 1.00 62.47 90 LEU A C 1
ATOM 637 O O . LEU A 1 90 ? 8.613 -5.974 -28.630 1.00 62.47 90 LEU A O 1
ATOM 641 N N . ALA A 1 91 ? 8.034 -4.478 -30.211 1.00 62.09 91 ALA A N 1
ATOM 642 C CA . ALA A 1 91 ? 8.514 -5.253 -31.353 1.00 62.09 91 ALA A CA 1
ATOM 643 C C . ALA A 1 91 ? 10.026 -5.485 -31.196 1.00 62.09 91 ALA A C 1
ATOM 645 O O . ALA A 1 91 ? 10.700 -4.644 -30.595 1.00 62.09 91 ALA A O 1
ATOM 646 N N . ASP A 1 92 ? 10.516 -6.631 -31.690 1.00 67.44 92 ASP A N 1
ATOM 647 C CA . ASP A 1 92 ? 11.891 -7.134 -31.540 1.00 67.44 92 ASP A CA 1
ATOM 648 C C . ASP A 1 92 ? 12.895 -5.986 -31.299 1.00 67.44 92 ASP A C 1
ATOM 650 O O . ASP A 1 92 ? 12.999 -5.108 -32.162 1.00 67.44 92 ASP A O 1
ATOM 654 N N . PRO A 1 93 ? 13.602 -5.928 -30.151 1.00 65.19 93 PRO A N 1
ATOM 655 C CA . PRO A 1 93 ? 14.470 -4.803 -29.792 1.00 65.19 93 PRO A CA 1
ATOM 656 C C . PRO A 1 93 ? 15.443 -4.389 -30.904 1.00 65.19 93 PRO A C 1
ATOM 658 O O . PRO A 1 93 ? 15.815 -3.218 -30.997 1.00 65.19 93 PRO A O 1
ATOM 661 N N . VAL A 1 94 ? 15.824 -5.336 -31.767 1.00 67.31 94 VAL A N 1
ATOM 662 C CA . VAL A 1 94 ? 16.651 -5.111 -32.959 1.00 67.31 94 VAL A CA 1
ATOM 663 C C . VAL A 1 94 ? 15.956 -4.205 -33.985 1.00 67.31 94 VAL A C 1
ATOM 665 O O . VAL A 1 94 ? 16.598 -3.320 -34.544 1.00 67.31 94 VAL A O 1
ATOM 668 N N . THR A 1 95 ? 14.650 -4.370 -34.198 1.00 66.94 95 THR A N 1
ATOM 669 C CA . THR A 1 95 ? 13.847 -3.551 -35.124 1.00 66.94 95 THR A CA 1
ATOM 670 C C . THR A 1 95 ? 13.642 -2.130 -34.604 1.00 66.94 95 THR A C 1
ATOM 672 O O . THR A 1 95 ? 13.933 -1.175 -35.314 1.00 66.94 95 THR A O 1
ATOM 675 N N . VAL A 1 96 ? 13.260 -1.972 -33.332 1.00 68.19 96 VAL A N 1
ATOM 676 C CA . VAL A 1 96 ? 13.053 -0.649 -32.711 1.00 68.19 96 VAL A CA 1
ATOM 677 C C . VAL A 1 96 ? 14.362 0.140 -32.619 1.00 68.19 96 VAL A C 1
ATOM 679 O O . VAL A 1 96 ? 14.381 1.344 -32.864 1.00 68.19 96 VAL A O 1
ATOM 682 N N . THR A 1 97 ? 15.478 -0.525 -32.306 1.00 72.38 97 THR A N 1
ATOM 683 C CA . THR A 1 97 ? 16.792 0.136 -32.273 1.00 72.38 97 THR A CA 1
ATOM 684 C C . THR A 1 97 ? 17.275 0.483 -33.682 1.00 72.38 97 THR A C 1
ATOM 686 O O . THR A 1 97 ? 17.860 1.546 -33.875 1.00 72.38 97 THR A O 1
ATOM 689 N N . GLY A 1 98 ? 17.001 -0.373 -34.672 1.00 71.31 98 GLY A N 1
ATOM 690 C CA . GLY A 1 98 ? 17.307 -0.116 -36.080 1.00 71.31 98 GLY A CA 1
ATOM 691 C C . GLY A 1 98 ? 16.546 1.082 -36.650 1.00 71.31 98 GLY A C 1
ATOM 692 O O . GLY A 1 98 ? 17.165 1.931 -37.283 1.00 71.31 98 GLY A O 1
ATOM 693 N N . ASP A 1 99 ? 15.250 1.202 -36.357 1.00 69.75 99 ASP A N 1
ATOM 694 C CA . ASP A 1 99 ? 14.409 2.304 -36.847 1.00 69.75 99 ASP A CA 1
ATOM 695 C C . ASP A 1 99 ? 14.689 3.640 -36.140 1.00 69.75 99 ASP A C 1
ATOM 697 O O . ASP A 1 99 ? 14.609 4.699 -36.763 1.00 69.75 99 ASP A O 1
ATOM 701 N N . LEU A 1 100 ? 15.008 3.616 -34.840 1.00 71.69 100 LEU A N 1
ATOM 702 C CA . LEU A 1 100 ? 15.205 4.838 -34.046 1.00 71.69 100 LEU A CA 1
ATOM 703 C C . LEU A 1 100 ? 16.660 5.324 -34.003 1.00 71.69 100 LEU A C 1
ATOM 705 O O . LEU A 1 100 ? 16.897 6.526 -33.880 1.00 71.69 100 LEU A O 1
ATOM 709 N N . PHE A 1 101 ? 17.630 4.409 -34.061 1.00 76.00 101 PHE A N 1
ATOM 710 C CA . PHE A 1 101 ? 19.054 4.702 -33.844 1.00 76.00 101 PHE A CA 1
ATOM 711 C C . PHE A 1 101 ? 19.976 4.134 -34.928 1.00 76.00 101 PHE A C 1
ATOM 713 O O . PHE A 1 101 ? 21.175 4.429 -34.919 1.00 76.00 101 PHE A O 1
ATOM 720 N N . GLY A 1 102 ? 19.458 3.324 -35.854 1.00 68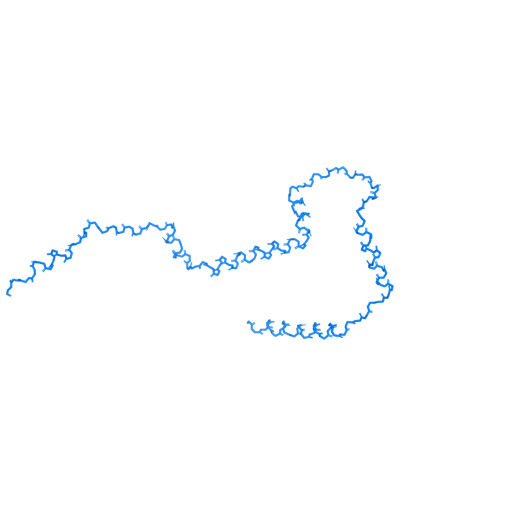.44 102 GLY A N 1
ATOM 721 C CA . GLY A 1 102 ? 20.208 2.910 -37.030 1.00 68.44 102 GLY A CA 1
ATOM 722 C C . GLY A 1 102 ? 20.433 4.099 -37.965 1.00 68.44 102 GLY A C 1
ATOM 723 O O . GLY A 1 102 ? 19.623 5.030 -37.990 1.00 68.44 102 GLY A O 1
ATOM 724 N N . PRO A 1 103 ? 21.524 4.112 -38.753 1.00 64.81 103 PRO A N 1
ATOM 725 C CA . PRO A 1 103 ? 21.611 5.049 -39.859 1.00 64.81 103 PRO A CA 1
ATOM 726 C C . PRO A 1 103 ? 20.385 4.791 -40.729 1.00 64.81 103 PRO A C 1
ATOM 728 O O . PRO A 1 103 ? 20.221 3.676 -41.226 1.00 64.81 103 PRO A O 1
ATOM 731 N N . ALA A 1 104 ? 19.506 5.788 -40.876 1.00 60.25 104 ALA A N 1
ATOM 732 C CA . ALA A 1 104 ? 18.407 5.676 -41.820 1.00 60.25 104 ALA A CA 1
ATOM 733 C C . ALA A 1 104 ? 19.008 5.168 -43.144 1.00 60.25 104 ALA A C 1
ATOM 735 O O . ALA A 1 104 ? 20.041 5.695 -43.572 1.00 60.25 104 ALA A O 1
ATOM 736 N N . PRO A 1 105 ? 18.465 4.127 -43.792 1.00 56.56 105 PRO A N 1
ATOM 737 C CA . PRO A 1 105 ? 18.866 3.806 -45.146 1.00 56.56 105 PRO A CA 1
ATOM 738 C C . PRO A 1 105 ? 18.280 4.897 -46.042 1.00 56.56 105 PRO A C 1
ATOM 740 O O . PRO A 1 105 ? 17.300 4.703 -46.751 1.00 56.56 105 PRO A O 1
ATOM 743 N N . LEU A 1 106 ? 18.884 6.085 -46.005 1.00 56.22 106 LEU A N 1
ATOM 744 C CA . LEU A 1 106 ? 18.759 7.073 -47.058 1.00 56.22 106 LEU A CA 1
ATOM 745 C C . LEU A 1 106 ? 19.590 6.568 -48.238 1.00 56.22 106 LEU A C 1
ATOM 747 O O . LEU A 1 106 ? 20.584 7.173 -48.636 1.00 56.22 106 LEU A O 1
ATOM 751 N N . THR A 1 107 ? 19.177 5.441 -48.819 1.00 57.66 107 THR A N 1
ATOM 752 C CA . THR A 1 107 ? 19.465 5.175 -50.222 1.00 57.66 107 THR A CA 1
ATOM 753 C C . THR A 1 107 ? 18.625 6.179 -51.000 1.00 57.66 107 THR A C 1
ATOM 755 O O . THR A 1 107 ? 17.535 5.889 -51.479 1.00 57.66 107 THR A O 1
ATOM 758 N N . VAL A 1 108 ? 19.092 7.428 -51.015 1.00 59.91 108 VAL A N 1
ATOM 759 C CA . VAL A 1 108 ? 18.599 8.437 -51.939 1.00 59.91 108 VAL A CA 1
ATOM 760 C C . VAL A 1 108 ? 18.892 7.872 -53.317 1.00 59.91 108 VAL A C 1
ATOM 762 O O . VAL A 1 108 ? 20.041 7.567 -53.631 1.00 59.91 108 VAL A O 1
ATOM 765 N N . GLU A 1 109 ? 17.847 7.687 -54.112 1.00 62.06 109 GLU A N 1
ATOM 766 C CA . GLU A 1 109 ? 17.936 7.372 -55.531 1.00 62.06 109 GLU A CA 1
ATOM 767 C C . GLU A 1 109 ? 18.717 8.510 -56.216 1.00 62.06 109 GLU A C 1
ATOM 769 O O . GLU A 1 109 ? 18.149 9.522 -56.622 1.00 62.06 109 GLU A O 1
ATOM 774 N N . LEU A 1 110 ? 20.049 8.406 -56.272 1.00 60.72 110 LEU A N 1
ATOM 775 C CA . LEU A 1 110 ? 20.920 9.458 -56.814 1.00 60.72 110 LEU A CA 1
ATOM 776 C C . LEU A 1 110 ? 20.806 9.580 -58.345 1.00 60.72 110 LEU A C 1
ATOM 778 O O . LEU A 1 110 ? 21.360 10.512 -58.924 1.00 60.72 110 LEU A O 1
ATOM 782 N N . MET A 1 111 ? 20.073 8.674 -59.005 1.00 52.78 111 MET A N 1
ATOM 783 C CA . MET A 1 111 ? 19.804 8.734 -60.441 1.00 52.78 111 MET A CA 1
ATOM 784 C C . MET A 1 111 ? 18.406 8.176 -60.782 1.00 52.78 111 MET A C 1
ATOM 786 O O . MET A 1 111 ? 18.290 7.052 -61.276 1.00 52.78 111 MET A O 1
ATOM 790 N N . PRO A 1 112 ? 17.327 8.950 -60.556 1.00 60.22 112 PRO A N 1
ATOM 791 C CA . PRO A 1 112 ? 15.991 8.558 -60.990 1.00 60.22 112 PRO A CA 1
ATOM 792 C C . PRO A 1 112 ? 15.994 8.367 -62.514 1.00 60.22 112 PRO A C 1
ATOM 794 O O . PRO A 1 112 ? 16.215 9.318 -63.263 1.00 60.22 112 PRO A O 1
ATOM 797 N N . GLY A 1 113 ? 15.785 7.132 -62.977 1.00 60.91 113 GLY A N 1
ATOM 798 C CA . GLY A 1 113 ? 15.671 6.809 -64.403 1.00 60.91 113 GLY A CA 1
ATOM 799 C C . GLY A 1 113 ? 16.874 6.119 -65.055 1.00 60.91 113 GLY A C 1
ATOM 800 O O . GLY A 1 113 ? 16.878 6.018 -66.282 1.00 60.91 113 GLY A O 1
ATOM 801 N N . ALA A 1 114 ? 17.856 5.596 -64.307 1.00 60.41 114 ALA A N 1
ATOM 802 C CA . ALA A 1 114 ? 18.920 4.741 -64.870 1.00 60.41 114 ALA A CA 1
ATOM 803 C C . ALA A 1 114 ? 18.358 3.569 -65.710 1.00 60.41 114 ALA A C 1
ATOM 805 O O . ALA A 1 114 ? 18.896 3.237 -66.768 1.00 60.41 114 ALA A O 1
ATOM 806 N N . ASP A 1 115 ? 17.208 3.037 -65.291 1.00 62.78 115 ASP A N 1
ATOM 807 C CA . ASP A 1 115 ? 16.487 1.951 -65.962 1.00 62.78 115 ASP A CA 1
ATOM 808 C C . ASP A 1 115 ? 15.899 2.354 -67.328 1.00 62.78 115 ASP A C 1
ATOM 810 O O . ASP A 1 115 ? 15.588 1.503 -68.159 1.00 62.78 115 ASP A O 1
ATOM 814 N N . SER A 1 116 ? 15.763 3.657 -67.605 1.00 62.38 116 SER A N 1
ATOM 815 C CA . SER A 1 116 ? 15.272 4.152 -68.900 1.00 62.38 116 SER A CA 1
ATOM 816 C C . SER A 1 116 ? 16.355 4.159 -69.986 1.00 62.38 116 SER A C 1
ATOM 818 O O . SER A 1 116 ? 16.050 3.994 -71.168 1.00 62.38 116 SER A O 1
ATOM 820 N N . PHE A 1 117 ? 17.632 4.271 -69.601 1.00 54.66 117 PHE A N 1
ATOM 821 C CA . PHE A 1 117 ? 18.753 4.274 -70.547 1.00 54.66 117 PHE A CA 1
ATOM 822 C C . PHE A 1 117 ? 19.192 2.860 -70.941 1.00 54.66 117 PHE A C 1
ATOM 824 O O . PHE A 1 117 ? 19.743 2.667 -72.024 1.00 54.66 117 PHE A O 1
ATOM 831 N N . THR A 1 118 ? 18.900 1.855 -70.112 1.00 58.53 118 THR A N 1
ATOM 832 C CA . THR A 1 118 ? 19.155 0.442 -70.430 1.00 58.53 118 THR A CA 1
ATOM 833 C C . THR A 1 118 ? 18.085 -0.155 -71.349 1.00 58.53 118 THR A C 1
ATOM 835 O O . THR A 1 118 ? 18.393 -1.054 -72.129 1.00 58.53 118 THR A O 1
ATOM 838 N N . VAL A 1 119 ? 16.862 0.393 -71.355 1.00 59.12 119 VAL A N 1
ATOM 839 C CA . VAL A 1 119 ? 15.779 -0.026 -72.269 1.00 59.12 119 VAL A CA 1
ATOM 840 C C . VAL A 1 119 ? 15.926 0.574 -73.677 1.00 59.12 119 VAL A C 1
ATOM 842 O O . VAL A 1 119 ? 15.510 -0.050 -74.651 1.00 59.12 119 VAL A O 1
ATOM 845 N N . ALA A 1 120 ? 16.577 1.732 -73.829 1.00 56.47 120 ALA A N 1
ATOM 846 C CA . ALA A 1 120 ? 16.731 2.395 -75.131 1.00 56.47 120 ALA A CA 1
ATOM 847 C C . ALA A 1 120 ? 17.971 1.960 -75.949 1.00 56.47 120 ALA A C 1
ATOM 849 O O . ALA A 1 120 ? 18.061 2.291 -77.129 1.00 56.47 120 ALA A O 1
ATOM 850 N N . GLY A 1 121 ? 18.922 1.221 -75.360 1.00 57.69 121 GLY A N 1
ATOM 851 C CA . GLY A 1 121 ? 20.163 0.790 -76.032 1.00 57.69 121 GLY A CA 1
ATOM 852 C C . GLY A 1 121 ? 20.199 -0.673 -76.501 1.00 57.69 121 GLY A C 1
ATOM 853 O O . GLY A 1 121 ? 21.209 -1.103 -77.052 1.00 57.69 121 GLY A O 1
ATOM 854 N N . GLY A 1 122 ? 19.139 -1.451 -76.250 1.00 59.12 122 GLY A N 1
ATOM 855 C CA . GLY A 1 122 ? 19.193 -2.920 -76.265 1.00 59.12 122 GLY A CA 1
ATOM 856 C C . GLY A 1 122 ? 18.466 -3.657 -77.394 1.00 59.12 122 GLY A C 1
ATOM 857 O O . GLY A 1 122 ? 18.371 -4.878 -77.314 1.00 59.12 122 GLY A O 1
ATOM 858 N N . THR A 1 123 ? 17.941 -2.991 -78.428 1.00 56.47 123 THR A N 1
ATOM 859 C CA . THR A 1 123 ? 17.325 -3.695 -79.576 1.00 56.47 123 THR A CA 1
ATOM 860 C C . THR A 1 123 ? 17.803 -3.127 -80.908 1.00 56.47 123 THR A C 1
ATOM 862 O O . THR A 1 123 ? 17.253 -2.181 -81.461 1.00 56.47 123 THR A O 1
ATOM 865 N N . GLY A 1 124 ? 18.881 -3.726 -81.404 1.00 54.59 124 GLY A N 1
ATOM 866 C CA . GLY A 1 124 ? 19.449 -3.478 -82.721 1.00 54.59 124 GLY A CA 1
ATOM 867 C C . GLY A 1 124 ? 20.112 -4.741 -83.258 1.00 54.59 124 GLY A C 1
ATOM 868 O O . GLY A 1 124 ? 21.334 -4.782 -83.344 1.00 54.59 124 GLY A O 1
ATOM 869 N N . TRP A 1 125 ? 19.294 -5.753 -83.557 1.00 46.38 125 TRP A N 1
ATOM 870 C CA . TRP A 1 125 ? 19.478 -6.739 -84.629 1.00 46.38 125 TRP A CA 1
ATOM 871 C C . TRP A 1 125 ? 18.100 -7.088 -85.184 1.00 46.38 125 TRP A C 1
ATOM 873 O O . TRP A 1 125 ? 17.189 -7.315 -84.356 1.00 46.38 125 TRP A O 1
#

Radius of gyration: 33.91 Å; chains: 1; bounding box: 47×45×108 Å

Foldseek 3Di:
DVPVVVVVVVVVVVVVVCVVVPPDDDPVVVVVVVVVVVVVVPPPPPVDPPDDPPPCPPVNVVCVVCPHPVSVVVVVVVVVVVVVCVVVVDDPPVVVCCVPPNDPPPPPVPDPCPVVVVVVPPDDD

Organism: NCBI:txid404881